Protein AF-A0A377V7K4-F1 (afdb_monomer)

Organism: Klebsiella pneumoniae (NCBI:txid573)

Nearest PDB structures (foldseek):
  6ywy-assembly1_F  TM=2.026E-01  e=5.438E-01  Neurospora crassa
  2xzw-assembly3_G  TM=4.751E-01  e=8.175E+00  Synechococcus elongatus PCC 7942 = FACHB-805
  5iuy-assembly1_A  TM=2.712E-01  e=7.247E+00  Pseudomonas aeruginosa PAO1

Secondary structure (DSSP, 8-state):
----HHHHHHHHHHHHTTSPPS--EEEEEEEEEEESSGGG-EEEEEEEEEE-TTS-EEEE-TT-TT--EEEEEETTEEEEEEHHHHHHHHHHHHT-HHHHHHHHHHHHHHHHHHHHHHHHHHHHHT--S-S-EEE-TTS-EEETTT--B-

Solvent-accessible surface area (backbone atoms only — not comparable to full-atom values): 8634 Å² total; per-residue (Å²): 133,86,74,57,65,68,62,49,43,53,53,49,41,60,49,30,76,70,43,77,74,53,58,38,44,55,48,81,38,88,30,80,52,74,46,79,64,79,93,68,53,44,70,51,33,39,30,26,28,33,26,38,66,85,68,48,77,74,48,69,43,83,84,48,92,73,63,39,78,45,76,49,76,54,103,87,47,80,48,42,30,25,56,46,35,47,56,51,29,53,50,50,26,63,62,19,34,54,50,46,43,53,52,42,53,53,49,54,54,52,49,53,54,48,54,51,51,51,50,56,48,47,61,51,71,68,56,80,74,80,68,62,67,45,69,48,100,87,69,49,56,23,26,65,85,69,64,45,81,114

Radius of gyration: 29.14 Å; Cα contacts (8 Å, |Δi|>4): 209; chains: 1; bounding box: 65×32×87 Å

InterPro domains:
  IPR025153 Ead/Ea22-like protein [PF13935] (5-130)

Foldseek 3Di:
DPPPVVVVLVVLLVVLVPDQDDAKAKDWDKAQDWDDDDPPIDGIAIWMFIAHPVRDTPDTCNPPPQFDWDWDQDPVGIHIYRPVRVVVRVVDSCSHSVNSNVVSVVVVVVVVVVVVVVVVVCCLVVPPLPDDWDADPVRFIARPRNRDGD

Sequence (150 aa):
MTTDITELAQRMKAAAEKATPGEWWADDVKNEGCYGSGDDCVEGFTSYAIYGSDGQTLFDSLNSDSACISEEYDGEGHVAWDETAQRNAEFIALANPANVLALVEALEKTRQRIEELESDLSEWTDCKHDGATYYDMSGQERCGRCGADI

pLDDT: mean 91.15, std 7.13, range [43.06, 97.44]

Mean predicted aligned error: 7.83 Å

Structure (mmCIF, N/CA/C/O backbone):
data_AF-A0A377V7K4-F1
#
_entry.id   AF-A0A377V7K4-F1
#
loop_
_atom_site.group_PDB
_atom_site.id
_atom_site.type_symbol
_atom_site.label_atom_id
_atom_site.label_alt_id
_atom_site.label_comp_id
_atom_site.label_asym_id
_atom_site.label_entity_id
_atom_site.label_seq_id
_atom_site.pdbx_PDB_ins_code
_atom_site.Cartn_x
_atom_site.Cartn_y
_atom_site.Cartn_z
_atom_site.occupancy
_atom_site.B_iso_or_equiv
_atom_site.auth_seq_id
_atom_site.auth_comp_id
_atom_site.auth_asym_id
_atom_site.auth_atom_id
_atom_site.pdbx_PDB_model_num
ATOM 1 N N . MET A 1 1 ? -12.759 17.034 -0.685 1.00 43.06 1 MET A N 1
ATOM 2 C CA . MET A 1 1 ? -13.459 15.747 -0.506 1.00 43.06 1 MET A CA 1
ATOM 3 C C . MET A 1 1 ? -12.820 15.074 0.688 1.00 43.06 1 MET A C 1
ATOM 5 O O . MET A 1 1 ? -11.637 14.781 0.624 1.00 43.06 1 MET A O 1
ATOM 9 N N . THR A 1 2 ? -13.531 14.936 1.800 1.00 52.94 2 THR A N 1
ATOM 10 C CA . THR A 1 2 ? -13.064 14.118 2.924 1.00 52.94 2 THR A CA 1
ATOM 11 C C . THR A 1 2 ? -13.482 12.688 2.624 1.00 52.94 2 THR A C 1
ATOM 13 O O . THR A 1 2 ? -14.670 12.381 2.673 1.00 52.94 2 THR A O 1
ATOM 16 N N . THR A 1 3 ? -12.537 11.849 2.213 1.00 73.19 3 THR A N 1
ATOM 17 C CA . THR A 1 3 ? -12.795 10.420 2.028 1.00 73.19 3 THR A CA 1
ATOM 18 C C . THR A 1 3 ? -13.142 9.820 3.388 1.00 73.19 3 THR A C 1
ATOM 20 O O . THR A 1 3 ? -12.377 9.997 4.337 1.00 73.19 3 THR A O 1
ATOM 23 N N . ASP A 1 4 ? -14.282 9.135 3.500 1.00 89.00 4 ASP A N 1
ATOM 24 C CA . ASP A 1 4 ? -14.581 8.345 4.693 1.00 89.00 4 ASP A CA 1
ATOM 25 C C . ASP A 1 4 ? -13.512 7.254 4.823 1.00 89.00 4 ASP A C 1
ATOM 27 O O . ASP A 1 4 ? -13.364 6.394 3.951 1.00 89.00 4 ASP A O 1
ATOM 31 N N . ILE A 1 5 ? -12.728 7.314 5.900 1.00 88.56 5 ILE A N 1
ATOM 32 C CA . ILE A 1 5 ? -11.597 6.408 6.114 1.00 88.56 5 ILE A CA 1
ATOM 33 C C . ILE A 1 5 ? -12.047 4.944 6.260 1.00 88.56 5 ILE A C 1
ATOM 35 O O . ILE A 1 5 ? -11.288 4.039 5.929 1.00 88.56 5 ILE A O 1
ATOM 39 N N . THR A 1 6 ? -13.296 4.700 6.673 1.00 88.56 6 THR A N 1
ATOM 40 C CA . THR A 1 6 ? -13.910 3.362 6.721 1.00 88.56 6 THR A CA 1
ATOM 41 C C . THR A 1 6 ? -14.098 2.801 5.325 1.00 88.56 6 THR A C 1
ATOM 43 O O . THR A 1 6 ? -13.697 1.673 5.042 1.00 88.56 6 THR A O 1
ATOM 46 N N . GLU A 1 7 ? -14.707 3.599 4.448 1.00 91.94 7 GLU A N 1
ATOM 47 C CA . GLU A 1 7 ? -14.972 3.206 3.069 1.00 91.94 7 GLU A CA 1
ATOM 48 C C . GLU A 1 7 ? -13.652 2.997 2.322 1.00 91.94 7 GLU A C 1
ATOM 50 O O . GLU A 1 7 ? -13.490 2.011 1.601 1.00 91.94 7 GLU A O 1
ATOM 55 N N . LEU A 1 8 ? -12.679 3.887 2.547 1.00 93.81 8 LEU A N 1
ATOM 56 C CA . LEU A 1 8 ? -11.346 3.762 1.973 1.00 93.81 8 LEU A CA 1
ATOM 57 C C . LEU A 1 8 ? -10.655 2.474 2.425 1.00 93.81 8 LEU A C 1
ATOM 59 O O . LEU A 1 8 ? -10.160 1.741 1.574 1.00 93.81 8 LEU A O 1
ATOM 63 N N . ALA A 1 9 ? -10.659 2.167 3.725 1.00 94.25 9 ALA A N 1
ATOM 64 C CA . ALA A 1 9 ? -10.035 0.958 4.255 1.00 94.25 9 ALA A CA 1
ATOM 65 C C . ALA A 1 9 ? -10.635 -0.314 3.636 1.00 94.25 9 ALA A C 1
ATOM 67 O O . ALA A 1 9 ? -9.893 -1.187 3.190 1.00 94.25 9 ALA A O 1
ATOM 68 N N . GLN A 1 10 ? -11.966 -0.391 3.514 1.00 94.88 10 GLN A N 1
ATOM 69 C CA . GLN A 1 10 ? -12.629 -1.538 2.881 1.00 94.88 10 GLN A CA 1
ATOM 70 C C . GLN A 1 10 ? -12.293 -1.654 1.390 1.00 94.88 10 GLN A C 1
ATOM 72 O O . GLN A 1 10 ? -12.021 -2.746 0.890 1.00 94.88 10 GLN A O 1
ATOM 77 N N . ARG A 1 11 ? -12.253 -0.529 0.668 1.00 95.88 11 ARG A N 1
ATOM 78 C CA . ARG A 1 11 ? -11.864 -0.513 -0.748 1.00 95.88 11 ARG A CA 1
ATOM 79 C C . ARG A 1 11 ? -10.405 -0.921 -0.944 1.00 95.88 11 ARG A C 1
ATOM 81 O O . ARG A 1 11 ? -10.120 -1.677 -1.869 1.00 95.88 11 ARG A O 1
ATOM 88 N N . MET A 1 12 ? -9.502 -0.451 -0.084 1.00 95.88 12 MET A N 1
ATOM 89 C CA . MET A 1 12 ? -8.084 -0.814 -0.119 1.00 95.88 12 MET A CA 1
ATOM 90 C C . MET A 1 12 ? -7.876 -2.294 0.205 1.00 95.88 12 MET A C 1
ATOM 92 O O . MET A 1 12 ? -7.152 -2.965 -0.522 1.00 95.88 12 MET A O 1
ATOM 96 N N . LYS A 1 13 ? -8.576 -2.829 1.212 1.00 96.19 13 LYS A N 1
ATOM 97 C C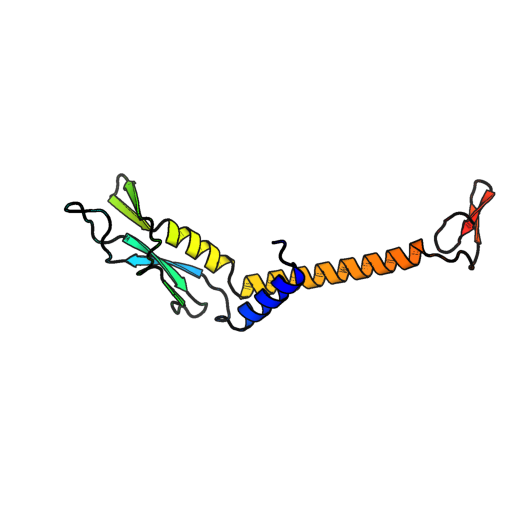A . LYS A 1 13 ? -8.573 -4.260 1.550 1.00 96.19 13 LYS A CA 1
ATOM 98 C C . LYS A 1 13 ? -9.017 -5.121 0.370 1.00 96.19 13 LYS A C 1
ATOM 100 O O . LYS A 1 13 ? -8.279 -5.997 -0.064 1.00 96.19 13 LYS A O 1
ATOM 105 N N . ALA A 1 14 ? -10.167 -4.801 -0.224 1.00 96.94 14 ALA A N 1
ATOM 106 C CA . ALA A 1 14 ? -10.693 -5.535 -1.374 1.00 96.94 14 ALA A CA 1
ATOM 107 C C . ALA A 1 14 ? -9.795 -5.437 -2.622 1.00 96.94 14 ALA A C 1
ATOM 109 O O . ALA A 1 14 ? -9.780 -6.353 -3.444 1.00 96.94 14 ALA A O 1
ATOM 110 N N . ALA A 1 15 ? -9.080 -4.322 -2.802 1.00 96.81 15 ALA A N 1
ATOM 111 C CA . ALA A 1 15 ? -8.096 -4.178 -3.871 1.00 96.81 15 ALA A CA 1
ATOM 112 C C . ALA A 1 15 ? -6.843 -5.025 -3.596 1.00 96.81 15 ALA A C 1
ATOM 114 O O . ALA A 1 15 ? -6.388 -5.732 -4.492 1.00 96.81 15 ALA A O 1
ATOM 115 N N . ALA A 1 16 ? -6.334 -5.006 -2.362 1.00 96.25 16 ALA A N 1
ATOM 116 C CA . ALA A 1 16 ? -5.168 -5.780 -1.952 1.00 96.25 16 ALA A CA 1
ATOM 117 C C . ALA A 1 16 ? -5.412 -7.297 -2.045 1.00 96.25 16 ALA A C 1
ATOM 119 O O . ALA A 1 16 ? -4.566 -8.015 -2.561 1.00 96.25 16 ALA A O 1
ATOM 120 N N . GLU A 1 17 ? -6.594 -7.787 -1.658 1.00 96.19 17 GLU A N 1
ATOM 121 C CA . GLU A 1 17 ? -6.966 -9.209 -1.785 1.00 96.19 17 GLU A CA 1
ATOM 122 C C . GLU A 1 17 ? -7.011 -9.709 -3.242 1.00 96.19 17 GLU A C 1
ATOM 124 O O . GLU A 1 17 ? -6.880 -10.907 -3.490 1.00 96.19 17 GLU A O 1
ATOM 129 N N . LYS A 1 18 ? -7.216 -8.809 -4.212 1.00 96.50 18 LYS A N 1
ATOM 130 C CA . LYS A 1 18 ? -7.255 -9.133 -5.651 1.00 96.50 18 LYS A CA 1
ATOM 131 C C . LYS A 1 18 ? -5.913 -8.953 -6.352 1.00 96.50 18 LYS A C 1
ATOM 133 O O . LYS A 1 18 ? -5.753 -9.437 -7.471 1.00 96.50 18 LYS A O 1
ATOM 138 N N . ALA A 1 19 ? -5.007 -8.193 -5.751 1.00 95.69 19 ALA A N 1
ATOM 139 C CA . ALA A 1 19 ? -3.691 -7.932 -6.301 1.00 95.69 19 ALA A CA 1
ATOM 140 C C . ALA A 1 19 ? -2.794 -9.176 -6.195 1.00 95.69 19 ALA A C 1
ATOM 142 O O . ALA A 1 19 ? -3.145 -10.163 -5.545 1.00 95.69 19 ALA A O 1
ATOM 143 N N . THR A 1 20 ? -1.628 -9.136 -6.842 1.00 95.50 20 THR A N 1
ATOM 144 C CA . THR A 1 20 ? -0.644 -10.220 -6.752 1.00 95.50 20 THR A CA 1
ATOM 145 C C . THR A 1 20 ? -0.245 -10.458 -5.291 1.00 95.50 20 THR A C 1
ATOM 147 O O . THR A 1 20 ? 0.246 -9.527 -4.650 1.00 95.50 20 THR A O 1
ATOM 150 N N . PRO A 1 21 ? -0.433 -11.673 -4.745 1.00 92.44 21 PRO A N 1
ATOM 151 C CA . PRO A 1 21 ? -0.116 -11.950 -3.348 1.00 92.44 21 PRO A CA 1
ATOM 152 C C . PRO A 1 21 ? 1.383 -11.873 -3.033 1.00 92.44 21 PRO A C 1
ATOM 154 O O . PRO A 1 21 ? 2.234 -12.087 -3.898 1.00 92.44 21 PRO A O 1
ATOM 157 N N . GLY A 1 22 ? 1.689 -11.674 -1.751 1.00 90.00 22 GLY A N 1
ATOM 158 C CA . GLY A 1 22 ? 3.053 -11.665 -1.224 1.00 90.00 22 GLY A CA 1
ATOM 159 C C . GLY A 1 22 ? 3.704 -10.284 -1.227 1.00 90.00 22 GLY A C 1
ATOM 160 O O . GLY A 1 22 ? 3.103 -9.292 -1.635 1.00 90.00 22 GLY A O 1
ATOM 161 N N . GLU A 1 23 ? 4.940 -10.242 -0.734 1.00 92.69 23 GLU A N 1
ATOM 162 C CA . GLU A 1 23 ? 5.748 -9.023 -0.702 1.00 92.69 23 GLU A CA 1
ATOM 163 C C . GLU A 1 23 ? 6.142 -8.595 -2.110 1.00 92.69 23 GLU A C 1
ATOM 165 O O . GLU A 1 23 ? 6.486 -9.431 -2.953 1.00 92.69 23 GLU A O 1
ATOM 170 N N . TRP A 1 24 ? 6.091 -7.289 -2.349 1.00 96.62 24 TRP A N 1
ATOM 171 C CA . TRP A 1 24 ? 6.591 -6.683 -3.577 1.00 96.62 24 TRP A CA 1
ATOM 172 C C . TRP A 1 24 ? 7.845 -5.879 -3.265 1.00 96.62 24 TRP A C 1
ATOM 174 O O . TRP A 1 24 ? 7.952 -5.274 -2.198 1.00 96.62 24 TRP A O 1
ATOM 184 N N . TRP A 1 25 ? 8.776 -5.848 -4.209 1.00 96.19 25 TRP A N 1
ATOM 185 C CA . TRP A 1 25 ? 10.021 -5.095 -4.095 1.00 96.19 25 TRP A CA 1
ATOM 186 C C . TRP A 1 25 ? 10.313 -4.359 -5.400 1.00 96.19 25 TRP A C 1
ATOM 188 O O . TRP A 1 25 ? 9.816 -4.736 -6.461 1.00 96.19 25 TRP A O 1
ATOM 198 N N . ALA A 1 26 ? 11.069 -3.271 -5.301 1.00 96.94 26 ALA A N 1
ATOM 199 C CA . ALA A 1 26 ? 11.489 -2.467 -6.438 1.00 96.94 26 ALA A CA 1
ATOM 200 C C . ALA A 1 26 ? 12.965 -2.724 -6.737 1.00 96.94 26 ALA A C 1
ATOM 202 O O . ALA A 1 26 ? 13.744 -2.937 -5.808 1.00 96.94 26 ALA A O 1
ATOM 203 N N . ASP A 1 27 ? 13.335 -2.663 -8.012 1.00 96.75 27 ASP A N 1
ATOM 204 C CA . ASP A 1 27 ? 14.734 -2.698 -8.438 1.00 96.75 27 ASP A CA 1
ATOM 205 C C . ASP A 1 27 ? 14.948 -1.872 -9.697 1.00 96.75 27 ASP A C 1
ATOM 207 O O . ASP A 1 27 ? 13.995 -1.532 -10.413 1.00 96.75 27 ASP A O 1
ATOM 211 N N . ASP A 1 28 ? 16.212 -1.570 -9.960 1.00 95.38 28 ASP A N 1
ATOM 212 C CA . ASP A 1 28 ? 16.614 -0.876 -11.162 1.00 95.38 28 ASP A CA 1
ATOM 213 C C . ASP A 1 28 ? 16.641 -1.804 -12.384 1.00 95.38 28 ASP A C 1
ATOM 215 O O . ASP A 1 28 ? 16.936 -2.998 -12.314 1.00 95.38 28 ASP A O 1
ATOM 219 N N . VAL A 1 29 ? 16.268 -1.250 -13.534 1.00 94.25 29 VAL A N 1
ATOM 220 C CA . VAL A 1 29 ? 16.291 -1.937 -14.825 1.00 94.25 29 VAL A CA 1
ATOM 221 C C . VAL A 1 29 ? 16.915 -1.032 -15.873 1.00 94.25 29 VAL A C 1
ATOM 223 O O . VAL A 1 29 ? 16.682 0.178 -15.910 1.00 94.25 29 VAL A O 1
ATOM 226 N N . LYS A 1 30 ? 17.718 -1.618 -16.762 1.00 91.94 30 LYS A N 1
ATOM 227 C CA . LYS A 1 30 ? 18.294 -0.876 -17.884 1.00 91.94 30 LYS A CA 1
ATOM 228 C C . LYS A 1 30 ? 17.221 -0.590 -18.925 1.00 91.94 30 LYS A C 1
ATOM 230 O O . LYS A 1 30 ? 16.596 -1.513 -19.441 1.00 91.94 30 LYS A O 1
ATOM 235 N N . ASN A 1 31 ? 17.038 0.689 -19.231 1.00 90.25 31 ASN A N 1
ATOM 236 C CA . ASN A 1 31 ? 16.186 1.153 -20.310 1.00 90.25 31 ASN A CA 1
ATOM 237 C C . ASN A 1 31 ? 17.063 1.606 -21.475 1.00 90.25 31 ASN A C 1
ATOM 239 O O . ASN A 1 31 ? 17.942 2.434 -21.273 1.00 90.25 31 ASN A O 1
ATOM 243 N N . GLU A 1 32 ? 16.817 1.085 -22.677 1.00 89.62 32 GLU A N 1
ATOM 244 C CA . GLU A 1 32 ? 17.501 1.495 -23.916 1.00 89.62 32 GLU A CA 1
ATOM 245 C C . GLU A 1 32 ? 16.864 2.740 -24.561 1.00 89.62 32 GLU A C 1
ATOM 247 O O . GLU A 1 32 ? 17.219 3.136 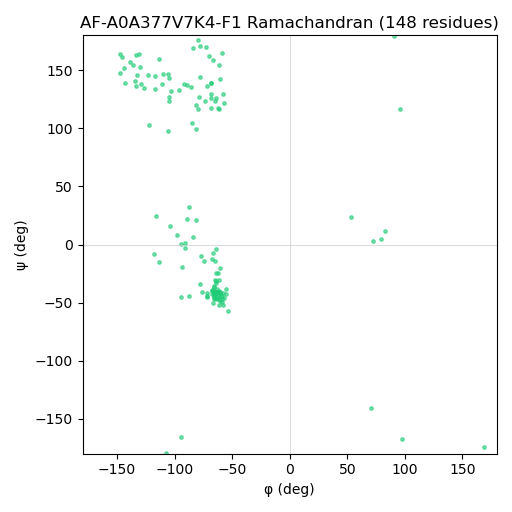-25.667 1.00 89.62 32 GLU A O 1
ATOM 252 N N . GLY A 1 33 ? 15.898 3.357 -23.881 1.00 87.00 33 GLY A N 1
ATOM 253 C CA . GLY A 1 33 ? 15.229 4.564 -24.330 1.00 87.00 33 GLY A CA 1
ATOM 254 C C . GLY A 1 33 ? 16.173 5.756 -24.489 1.00 87.00 33 GLY A C 1
ATOM 255 O O . GLY A 1 33 ? 17.207 5.879 -23.830 1.00 87.00 33 GLY A O 1
ATOM 256 N N . CYS A 1 34 ? 15.753 6.656 -25.368 1.00 87.00 34 CYS A N 1
ATOM 257 C CA . CYS A 1 34 ? 16.411 7.918 -25.655 1.00 87.00 34 CYS A CA 1
ATOM 258 C C . CYS A 1 34 ? 15.898 9.030 -24.735 1.00 87.00 34 CYS A C 1
ATOM 260 O O . CYS A 1 34 ? 14.685 9.176 -24.569 1.00 87.00 34 CYS A O 1
ATOM 262 N N . TYR A 1 35 ? 16.795 9.860 -24.211 1.00 87.00 35 TYR A N 1
ATOM 263 C CA . TYR A 1 35 ? 16.440 11.056 -23.451 1.00 87.00 35 TYR A CA 1
ATOM 264 C C . TYR A 1 35 ? 17.257 12.276 -23.903 1.00 87.00 35 TYR A C 1
ATOM 266 O O . TYR A 1 35 ? 18.263 12.154 -24.602 1.00 87.00 35 TYR A O 1
ATOM 274 N N . GLY A 1 36 ? 16.788 13.474 -23.548 1.00 83.81 36 GLY A N 1
ATOM 275 C CA . GLY A 1 36 ? 17.309 14.736 -24.079 1.00 83.81 36 GLY A CA 1
ATOM 276 C C . GLY A 1 36 ? 16.466 15.269 -25.240 1.00 83.81 36 GLY A C 1
ATOM 277 O O . GLY A 1 36 ? 15.321 14.865 -25.447 1.00 83.81 36 GLY A O 1
ATOM 278 N N . SER A 1 37 ? 16.973 16.257 -25.974 1.00 82.25 37 SER A N 1
ATOM 279 C CA . SER A 1 37 ? 16.237 16.889 -27.075 1.00 82.25 37 SER A CA 1
ATOM 280 C C . SER A 1 37 ? 17.161 17.236 -28.233 1.00 82.25 37 SER A C 1
ATOM 282 O O . SER A 1 37 ? 18.244 17.772 -28.028 1.00 82.25 37 SER A O 1
ATOM 284 N N . GLY A 1 38 ? 16.692 17.002 -29.461 1.00 82.75 38 GLY A N 1
ATOM 285 C CA . GLY A 1 38 ? 17.441 17.331 -30.674 1.00 82.75 38 GLY A CA 1
ATOM 286 C C . GLY A 1 38 ? 18.647 16.417 -30.890 1.00 82.75 38 GLY A C 1
ATOM 287 O O . GLY A 1 38 ? 18.562 15.214 -30.657 1.00 82.75 38 GLY A O 1
ATOM 288 N N . ASP A 1 39 ? 19.749 16.999 -31.358 1.00 83.75 39 ASP A N 1
ATOM 289 C CA . ASP A 1 39 ? 20.971 16.268 -31.719 1.00 83.75 39 ASP A CA 1
ATOM 290 C C . ASP A 1 39 ? 21.772 15.782 -30.491 1.00 83.75 39 ASP A C 1
ATOM 292 O O . ASP A 1 39 ? 22.618 14.903 -30.631 1.00 83.75 39 ASP A O 1
ATOM 296 N N . ASP A 1 40 ? 21.468 16.296 -29.291 1.00 83.31 40 ASP A N 1
ATOM 297 C CA . ASP A 1 40 ? 22.102 15.925 -28.012 1.00 83.31 40 ASP A CA 1
ATOM 298 C C . ASP A 1 40 ? 21.389 14.747 -27.317 1.00 83.31 40 ASP A C 1
ATOM 300 O O . ASP A 1 40 ? 21.445 14.584 -26.099 1.00 83.31 40 ASP A O 1
ATOM 304 N N . CYS A 1 41 ? 20.650 13.946 -28.081 1.00 86.12 41 CYS A N 1
ATOM 305 C CA . CYS A 1 41 ? 19.931 12.796 -27.560 1.00 86.12 41 CYS A CA 1
ATOM 306 C C . CYS A 1 41 ? 20.906 11.701 -27.100 1.00 86.12 41 CYS A C 1
ATOM 308 O O . CYS A 1 41 ? 21.772 11.277 -27.869 1.00 86.12 41 CYS A O 1
ATOM 310 N N . VAL A 1 42 ? 20.730 11.207 -25.874 1.00 85.62 42 VAL A N 1
ATOM 311 C CA . VAL A 1 42 ? 21.530 10.117 -25.299 1.00 85.62 42 VAL A CA 1
ATOM 312 C C . VAL A 1 42 ? 20.659 8.872 -25.158 1.00 85.62 42 VAL A C 1
ATOM 314 O O . VAL A 1 42 ? 19.488 8.956 -24.784 1.00 85.62 42 VAL A O 1
ATOM 317 N N . GLU A 1 43 ? 21.223 7.7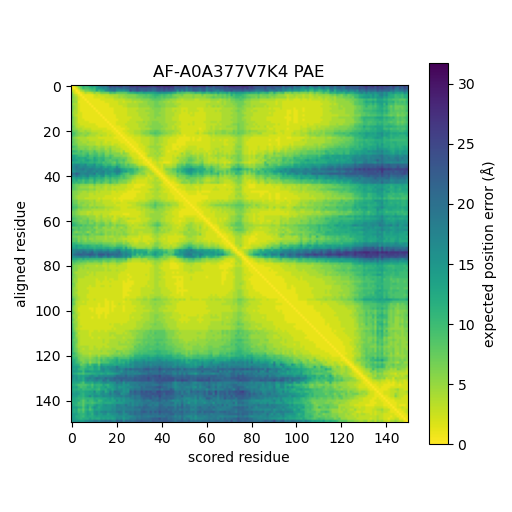17 -25.499 1.00 89.69 43 GLU A N 1
ATOM 318 C CA . GLU A 1 43 ? 20.595 6.408 -25.319 1.00 89.69 43 GLU A CA 1
ATOM 319 C C . GLU A 1 43 ? 20.988 5.823 -23.966 1.00 89.69 43 GLU A C 1
ATOM 321 O O . GLU A 1 43 ? 22.160 5.849 -23.584 1.00 89.69 43 GLU A O 1
ATOM 326 N N . GLY A 1 44 ? 20.023 5.219 -23.281 1.00 90.31 44 GLY A N 1
ATOM 327 C CA . GLY A 1 44 ? 20.297 4.444 -22.084 1.00 90.31 44 GLY A CA 1
ATOM 328 C C . GLY A 1 44 ? 20.105 5.233 -20.796 1.00 90.31 44 GLY A C 1
ATOM 329 O O . GLY A 1 44 ? 20.857 6.155 -20.503 1.00 90.31 44 GLY A O 1
ATOM 330 N N . PHE A 1 45 ? 19.156 4.816 -19.964 1.00 92.56 45 PHE A N 1
ATOM 331 C CA . PHE A 1 45 ? 19.017 5.321 -18.598 1.00 92.56 45 PHE A CA 1
ATOM 332 C C . PHE A 1 45 ? 18.524 4.226 -17.653 1.00 92.56 45 PHE A C 1
ATOM 334 O O . PHE A 1 45 ? 18.009 3.182 -18.064 1.00 92.56 45 PHE A O 1
ATOM 341 N N . THR A 1 46 ? 18.715 4.445 -16.359 1.00 94.38 46 THR A N 1
ATOM 342 C CA . THR A 1 46 ? 18.211 3.561 -15.313 1.00 94.38 46 THR A CA 1
ATOM 343 C C . THR A 1 46 ? 16.728 3.845 -15.077 1.00 94.38 46 THR A C 1
ATOM 345 O O . THR A 1 46 ? 16.343 4.940 -14.676 1.00 94.38 46 THR A O 1
ATOM 348 N N . SER A 1 47 ? 15.890 2.853 -15.345 1.00 94.88 47 SER A N 1
ATOM 349 C CA . SER A 1 47 ? 14.456 2.843 -15.056 1.00 94.88 47 SER A CA 1
ATOM 350 C C . SER A 1 47 ? 14.196 1.892 -13.880 1.00 94.88 47 SER A C 1
ATOM 352 O O . SER A 1 47 ? 15.136 1.332 -13.320 1.00 94.88 47 SER A O 1
ATOM 354 N N . TYR A 1 48 ? 12.941 1.724 -13.466 1.00 96.62 48 TYR A N 1
ATOM 355 C CA . TYR A 1 48 ? 12.589 0.922 -12.290 1.00 96.62 48 TYR A CA 1
ATOM 356 C C . TYR A 1 48 ? 11.443 -0.040 -12.580 1.00 96.62 48 TYR A C 1
ATOM 358 O O . TYR A 1 48 ? 10.518 0.277 -13.340 1.00 96.62 48 TYR A O 1
ATOM 366 N N . ALA A 1 49 ? 11.492 -1.203 -11.940 1.00 96.75 49 ALA A N 1
ATOM 367 C CA . ALA A 1 49 ? 10.458 -2.222 -12.015 1.00 96.75 49 ALA A CA 1
ATOM 368 C C . ALA A 1 49 ? 10.043 -2.704 -10.623 1.00 96.75 49 ALA A C 1
ATOM 370 O O . ALA A 1 49 ? 10.818 -2.667 -9.670 1.00 96.75 49 ALA A O 1
ATOM 371 N N . ILE A 1 50 ? 8.796 -3.156 -10.530 1.00 97.44 50 ILE A N 1
ATOM 372 C CA . ILE A 1 50 ? 8.217 -3.810 -9.363 1.00 97.44 50 ILE A CA 1
ATOM 373 C C . ILE A 1 50 ? 8.164 -5.303 -9.622 1.00 97.44 50 ILE A C 1
ATOM 375 O O . ILE A 1 50 ? 7.637 -5.749 -10.643 1.00 97.44 50 ILE A O 1
ATOM 379 N N . TYR A 1 51 ? 8.633 -6.068 -8.651 1.00 97.00 51 TYR A N 1
ATOM 380 C CA . TYR A 1 51 ? 8.685 -7.515 -8.694 1.00 97.00 51 TYR A CA 1
ATOM 381 C C . TYR A 1 51 ? 7.815 -8.121 -7.601 1.00 97.00 51 TYR A C 1
ATOM 383 O O . TYR A 1 51 ? 7.704 -7.590 -6.494 1.00 97.00 51 TYR A O 1
ATOM 391 N N . GLY A 1 52 ? 7.205 -9.259 -7.920 1.00 96.38 52 GLY A N 1
ATOM 392 C CA . GLY A 1 52 ? 6.502 -10.090 -6.958 1.00 96.38 52 GLY A CA 1
ATOM 393 C C . GLY A 1 52 ? 7.458 -10.928 -6.112 1.00 96.38 52 GLY A C 1
ATOM 394 O O . GLY A 1 52 ? 8.656 -11.047 -6.385 1.00 96.38 52 GLY A O 1
ATOM 395 N N . SER A 1 53 ? 6.900 -11.574 -5.091 1.00 93.69 53 SER A N 1
ATOM 396 C CA . SER A 1 53 ? 7.639 -12.489 -4.207 1.00 93.69 53 SER A CA 1
ATOM 397 C C . SER A 1 53 ? 8.252 -13.700 -4.926 1.00 93.69 53 SER A C 1
ATOM 399 O O . SER A 1 53 ? 9.194 -14.309 -4.425 1.00 93.69 53 SER A O 1
ATOM 401 N N . ASP A 1 54 ? 7.745 -14.036 -6.110 1.00 93.44 54 ASP A N 1
ATOM 402 C CA . ASP A 1 54 ? 8.245 -15.094 -6.987 1.00 93.44 54 ASP A CA 1
ATOM 403 C C . ASP A 1 54 ? 9.296 -14.605 -8.002 1.00 93.44 54 ASP A C 1
ATOM 405 O O . ASP A 1 54 ? 9.782 -15.393 -8.814 1.00 93.44 54 ASP A O 1
ATOM 409 N N . GLY A 1 55 ? 9.654 -13.318 -7.957 1.00 93.00 55 GLY A N 1
ATOM 410 C CA . GLY A 1 55 ? 10.597 -12.684 -8.874 1.00 93.00 55 GLY A CA 1
ATOM 411 C C . GLY A 1 55 ? 10.005 -12.312 -10.236 1.00 93.00 55 GLY A C 1
ATOM 412 O O . GLY A 1 55 ? 10.749 -11.852 -11.099 1.00 93.00 55 GLY A O 1
ATOM 413 N N . GLN A 1 56 ? 8.697 -12.485 -10.462 1.00 94.81 56 GLN A N 1
ATOM 414 C CA . GLN A 1 56 ? 8.062 -12.008 -11.693 1.00 94.81 56 GLN A CA 1
ATOM 415 C C . GLN A 1 56 ? 7.960 -10.482 -11.692 1.00 94.81 56 GLN A C 1
ATOM 417 O O . GLN A 1 56 ? 7.546 -9.883 -10.699 1.00 94.81 56 GLN A O 1
ATOM 422 N N . THR A 1 57 ? 8.281 -9.850 -12.822 1.00 95.38 57 THR A N 1
ATOM 423 C CA . THR A 1 57 ? 8.039 -8.418 -13.033 1.00 95.38 57 THR A CA 1
ATOM 424 C C . THR A 1 57 ? 6.536 -8.166 -13.128 1.00 95.38 57 THR A C 1
ATOM 426 O O . THR A 1 57 ? 5.865 -8.684 -14.020 1.00 95.38 57 THR A O 1
ATOM 429 N N . LEU A 1 58 ? 6.000 -7.385 -12.192 1.00 95.12 58 LEU A N 1
ATOM 430 C CA . LEU A 1 58 ? 4.586 -7.013 -12.139 1.00 95.12 58 LEU A CA 1
ATOM 431 C C . LEU A 1 58 ? 4.314 -5.760 -12.970 1.00 95.12 58 LEU A C 1
ATOM 433 O O . LEU A 1 58 ? 3.340 -5.710 -13.717 1.00 95.12 58 LEU A O 1
ATOM 437 N N . PHE A 1 59 ? 5.185 -4.761 -12.831 1.00 93.12 59 PHE A N 1
ATOM 438 C CA . PHE A 1 59 ? 5.125 -3.489 -13.541 1.00 93.12 59 PHE A CA 1
ATOM 439 C C . PHE A 1 59 ? 6.543 -2.988 -13.792 1.00 93.12 59 PHE A C 1
ATOM 441 O O . PHE A 1 59 ? 7.418 -3.178 -12.951 1.00 93.12 59 PHE A O 1
ATOM 448 N N . ASP A 1 60 ? 6.755 -2.298 -14.902 1.00 93.94 60 ASP A N 1
ATOM 449 C CA . ASP A 1 60 ? 7.980 -1.553 -15.174 1.00 93.94 60 ASP A CA 1
ATOM 450 C C . ASP A 1 60 ? 7.639 -0.134 -15.638 1.00 93.94 60 ASP A C 1
ATOM 452 O O . ASP A 1 60 ? 6.494 0.179 -15.976 1.00 93.94 60 ASP A O 1
ATOM 456 N N . SER A 1 61 ? 8.636 0.744 -15.600 1.00 93.75 61 SER A N 1
ATOM 457 C CA . SER A 1 61 ? 8.515 2.139 -16.029 1.00 93.75 61 SER A CA 1
ATOM 458 C C . SER A 1 61 ? 9.158 2.400 -17.393 1.00 93.75 61 SER A C 1
ATOM 460 O O . SER A 1 61 ? 9.345 3.558 -17.764 1.00 93.75 61 SER A O 1
ATOM 462 N N . LEU A 1 62 ? 9.446 1.352 -18.179 1.00 88.81 62 LEU A N 1
ATOM 463 C CA . LEU A 1 62 ? 10.211 1.477 -19.425 1.00 88.81 62 LEU A CA 1
ATOM 464 C C . LEU A 1 62 ? 9.522 2.378 -20.460 1.00 88.81 62 LEU A C 1
ATOM 466 O O . LEU A 1 62 ? 10.198 3.046 -21.239 1.00 88.81 62 LEU A O 1
ATOM 470 N N . ASN A 1 63 ? 8.186 2.416 -20.440 1.00 86.69 63 ASN A N 1
ATOM 471 C CA . ASN A 1 63 ? 7.348 3.199 -21.355 1.00 86.69 63 ASN A CA 1
ATOM 472 C C . ASN A 1 63 ? 6.538 4.297 -20.641 1.00 86.69 63 ASN A C 1
ATOM 474 O O . ASN A 1 63 ? 5.462 4.675 -21.106 1.00 86.69 63 ASN A O 1
ATOM 478 N N . SER A 1 64 ? 7.005 4.768 -19.483 1.00 88.12 64 SER A N 1
ATOM 479 C CA . SER A 1 64 ? 6.340 5.843 -18.742 1.00 88.12 64 SER A CA 1
ATOM 480 C C . SER A 1 64 ? 6.440 7.173 -19.498 1.00 88.12 64 SER A C 1
ATOM 482 O O . SER A 1 64 ? 7.533 7.633 -19.815 1.00 88.12 64 SER A O 1
ATOM 484 N N . ASP A 1 65 ? 5.306 7.832 -19.741 1.00 89.00 65 ASP A N 1
ATOM 485 C CA . ASP A 1 65 ? 5.253 9.197 -20.294 1.00 89.00 65 ASP A CA 1
ATOM 486 C C . ASP A 1 65 ? 5.577 10.281 -19.252 1.00 89.00 65 ASP A C 1
ATOM 488 O O . ASP A 1 65 ? 5.752 11.452 -19.585 1.00 89.00 65 ASP A O 1
ATOM 492 N N . SER A 1 66 ? 5.662 9.874 -17.986 1.00 91.19 66 SER A N 1
ATOM 493 C CA . SER A 1 66 ? 5.958 10.721 -16.834 1.00 91.19 66 SER A CA 1
ATOM 494 C C . SER A 1 66 ? 7.433 10.649 -16.424 1.00 91.19 66 SER A C 1
ATOM 496 O O . SER A 1 66 ? 7.792 11.148 -15.357 1.00 91.19 66 SER A O 1
ATOM 498 N N . ALA A 1 67 ? 8.276 9.996 -17.233 1.00 88.38 67 ALA A N 1
ATOM 499 C CA . ALA A 1 67 ? 9.699 9.849 -16.965 1.00 88.38 67 ALA A CA 1
ATOM 500 C C . ALA A 1 67 ? 10.375 11.219 -16.817 1.00 88.38 67 ALA A C 1
ATOM 502 O O . ALA A 1 67 ? 10.228 12.099 -17.669 1.00 88.38 67 ALA A O 1
ATOM 503 N N . CYS A 1 68 ? 11.131 11.396 -15.733 1.00 92.56 68 CYS A N 1
ATOM 504 C CA . CYS A 1 68 ? 11.939 12.592 -15.509 1.00 92.56 68 CYS A CA 1
ATOM 505 C C . CYS A 1 68 ? 13.386 12.158 -15.335 1.00 92.56 68 CYS A C 1
ATOM 507 O O . CYS A 1 68 ? 13.749 11.636 -14.281 1.00 92.56 68 CYS A O 1
ATOM 509 N N . ILE A 1 69 ? 14.187 12.345 -16.384 1.00 93.69 69 ILE A N 1
ATOM 510 C CA . ILE A 1 69 ? 15.572 11.889 -16.384 1.00 93.69 69 ILE A CA 1
ATOM 511 C C . ILE A 1 69 ? 16.438 12.900 -15.646 1.00 93.69 69 ILE A C 1
ATOM 513 O O . ILE A 1 69 ? 16.518 14.067 -16.034 1.00 93.69 69 ILE A O 1
ATOM 517 N N . SER A 1 70 ? 17.067 12.420 -14.583 1.00 93.06 70 SER A N 1
ATOM 518 C CA . SER A 1 70 ? 18.083 13.125 -13.818 1.00 93.06 70 SER A CA 1
ATOM 519 C C . SER A 1 70 ? 19.445 12.541 -14.171 1.00 93.06 70 SER A C 1
ATOM 521 O O . SER A 1 70 ? 19.573 11.345 -14.437 1.00 93.06 70 SER A O 1
ATOM 523 N N . GLU A 1 71 ? 20.453 13.406 -14.224 1.00 92.94 71 GLU A N 1
ATOM 524 C CA . GLU A 1 71 ? 21.799 13.057 -14.668 1.00 92.94 71 GLU A CA 1
ATOM 525 C C . GLU A 1 71 ? 22.828 13.518 -13.642 1.00 92.94 71 GLU A C 1
ATOM 527 O O . GLU A 1 71 ? 22.760 14.640 -13.135 1.00 92.94 71 GLU A O 1
ATOM 532 N N . GLU A 1 72 ? 23.817 12.672 -13.380 1.00 92.56 72 GLU A N 1
ATOM 533 C CA . GLU A 1 72 ? 24.969 13.004 -12.555 1.00 92.56 72 GLU A CA 1
ATOM 534 C C . GLU A 1 72 ? 26.252 12.549 -13.253 1.00 92.56 72 GLU A C 1
ATOM 536 O O . GLU A 1 72 ? 26.332 11.465 -13.832 1.00 92.56 72 GLU A O 1
ATOM 541 N N . TYR A 1 73 ? 27.259 13.418 -13.215 1.00 87.06 73 TYR A N 1
ATOM 542 C CA . TYR A 1 73 ? 28.616 13.096 -13.631 1.00 87.06 73 TYR A CA 1
ATOM 543 C C . TYR A 1 73 ? 29.442 12.948 -12.365 1.00 87.06 73 TYR A C 1
ATOM 545 O O . TYR A 1 73 ? 29.878 13.946 -11.782 1.00 87.06 73 TYR A O 1
ATOM 553 N N . ASP A 1 74 ? 29.628 11.712 -11.927 1.00 80.00 74 ASP A N 1
ATOM 554 C CA . ASP A 1 74 ? 30.591 11.430 -10.880 1.00 80.00 74 ASP A CA 1
ATOM 555 C C . ASP A 1 74 ? 31.992 11.269 -11.502 1.00 80.00 74 ASP A C 1
ATOM 557 O O . ASP A 1 74 ? 32.184 11.246 -12.721 1.00 80.00 74 ASP A O 1
ATOM 561 N N . GLY A 1 75 ? 33.029 11.236 -10.665 1.00 77.81 75 GLY A N 1
ATOM 562 C CA . GLY A 1 75 ? 34.407 11.069 -11.140 1.00 77.81 75 GLY A CA 1
ATOM 563 C C . GLY A 1 75 ? 34.683 9.719 -11.824 1.00 77.81 75 GLY A C 1
ATOM 564 O O . GLY A 1 75 ? 35.804 9.521 -12.296 1.00 77.81 75 GLY A O 1
ATOM 565 N N . GLU A 1 76 ? 33.707 8.807 -11.862 1.00 79.38 76 GLU A N 1
ATOM 566 C CA . GLU A 1 76 ? 33.801 7.442 -12.386 1.00 79.38 76 GLU A CA 1
ATOM 567 C C . GLU A 1 76 ? 32.935 7.220 -13.641 1.00 79.38 76 GLU A C 1
ATOM 569 O O . GLU A 1 76 ? 33.176 6.265 -14.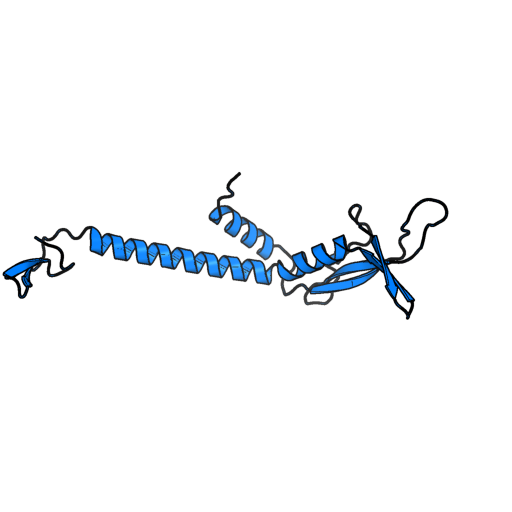384 1.00 79.38 76 GLU A O 1
ATOM 574 N N . GLY A 1 77 ? 31.996 8.120 -13.948 1.00 82.81 77 GLY A N 1
ATOM 575 C CA . GLY A 1 77 ? 31.161 8.038 -15.137 1.00 82.81 77 GLY A CA 1
ATOM 576 C C . GLY A 1 77 ? 29.984 9.014 -15.167 1.00 82.81 77 GLY A C 1
ATOM 577 O O . GLY A 1 77 ? 29.821 9.905 -14.340 1.00 82.81 77 GLY A O 1
ATOM 578 N N . HIS A 1 78 ? 29.163 8.842 -16.198 1.00 85.94 78 HIS A N 1
ATOM 579 C CA . HIS A 1 78 ? 27.889 9.531 -16.367 1.00 85.94 78 HIS A CA 1
ATOM 580 C C . HIS A 1 78 ? 26.774 8.547 -16.046 1.00 85.94 78 HIS A C 1
ATOM 582 O O . HIS A 1 78 ? 26.715 7.462 -16.630 1.00 85.94 78 HIS A O 1
ATOM 588 N N . VAL A 1 79 ? 25.917 8.913 -15.100 1.00 90.50 79 VAL A N 1
ATOM 589 C CA . VAL A 1 79 ? 24.741 8.136 -14.724 1.00 90.50 79 VAL A CA 1
ATOM 590 C C . VAL A 1 79 ? 23.490 8.951 -15.013 1.00 90.50 79 VAL A C 1
ATOM 592 O O . VAL A 1 79 ? 23.408 10.129 -14.677 1.00 90.50 79 VAL A O 1
ATOM 595 N N . ALA A 1 80 ? 22.511 8.305 -15.638 1.00 93.62 80 ALA A N 1
ATOM 596 C CA . ALA A 1 80 ? 21.197 8.866 -15.905 1.00 93.62 80 ALA A CA 1
ATOM 597 C C . ALA A 1 80 ? 20.132 7.919 -15.356 1.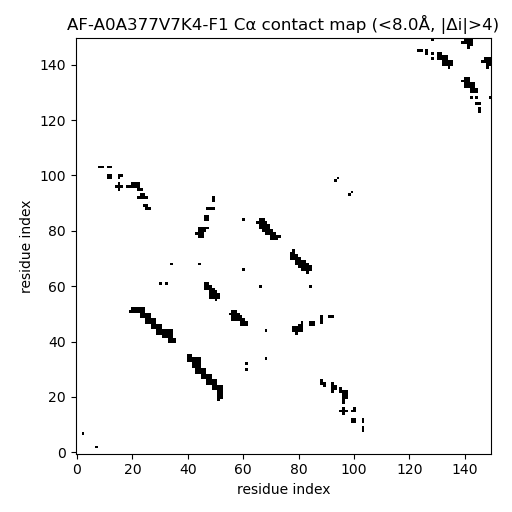00 93.62 80 ALA A C 1
ATOM 599 O O . ALA A 1 80 ? 20.223 6.702 -15.553 1.00 93.62 80 ALA A O 1
ATOM 600 N N . TRP A 1 81 ? 19.134 8.453 -14.659 1.00 94.94 81 TRP A N 1
ATOM 601 C CA . TRP A 1 81 ? 18.052 7.662 -14.079 1.00 94.94 81 TRP A CA 1
ATOM 602 C C . TRP A 1 81 ? 16.717 8.398 -14.139 1.00 94.94 81 TRP A C 1
ATOM 604 O O . TRP A 1 81 ? 16.666 9.625 -14.112 1.00 94.94 81 TRP A O 1
ATOM 614 N N . ASP A 1 82 ? 15.625 7.641 -14.203 1.00 95.25 82 ASP A N 1
ATOM 615 C CA . ASP A 1 82 ? 14.275 8.181 -14.082 1.00 95.25 82 ASP A CA 1
ATOM 616 C C . ASP A 1 82 ? 13.926 8.387 -12.602 1.00 95.25 82 ASP A C 1
ATOM 618 O O . ASP A 1 82 ? 13.545 7.461 -11.880 1.00 95.25 82 ASP A O 1
ATOM 622 N N . GLU A 1 83 ? 14.056 9.630 -12.144 1.00 95.06 83 GLU A N 1
ATOM 623 C CA . GLU A 1 83 ? 13.798 10.019 -10.759 1.00 95.06 83 GLU A CA 1
ATOM 624 C C . GLU A 1 83 ? 12.321 9.840 -10.370 1.00 95.06 83 GLU A C 1
ATOM 626 O O . GLU A 1 83 ? 11.999 9.532 -9.218 1.00 95.06 83 GLU A O 1
ATOM 631 N N . THR A 1 84 ? 11.404 9.992 -11.327 1.00 95.50 84 THR A N 1
ATOM 632 C CA . THR A 1 84 ? 9.972 9.789 -11.076 1.00 95.50 84 THR A CA 1
ATOM 633 C C . THR A 1 84 ? 9.670 8.310 -10.898 1.00 95.50 84 THR A C 1
ATOM 635 O O . THR A 1 84 ? 8.965 7.929 -9.958 1.00 95.50 84 THR A O 1
ATOM 638 N N . ALA A 1 85 ? 10.229 7.465 -11.764 1.00 95.75 85 ALA A N 1
ATOM 639 C CA . ALA A 1 85 ? 10.095 6.022 -11.639 1.00 95.75 85 ALA A CA 1
ATOM 640 C C . ALA A 1 85 ? 10.682 5.497 -10.328 1.00 95.75 85 ALA A C 1
ATOM 642 O O . ALA A 1 85 ? 10.025 4.679 -9.689 1.00 95.75 85 ALA A O 1
ATOM 643 N N . GLN A 1 86 ? 11.839 6.002 -9.888 1.00 96.19 86 GLN A N 1
ATOM 644 C CA . GLN A 1 86 ? 12.444 5.619 -8.609 1.00 96.19 86 GLN A CA 1
ATOM 645 C C . GLN A 1 86 ? 11.458 5.807 -7.451 1.00 96.19 86 GLN A C 1
ATOM 647 O O . GLN A 1 86 ? 11.107 4.860 -6.747 1.00 96.19 86 GLN A O 1
ATOM 652 N N . ARG A 1 87 ? 10.952 7.036 -7.297 1.00 96.44 87 ARG A N 1
ATOM 653 C CA . ARG A 1 87 ? 10.054 7.408 -6.195 1.00 96.44 87 ARG A CA 1
ATOM 654 C C . ARG A 1 87 ? 8.736 6.641 -6.249 1.00 96.44 87 ARG A C 1
ATOM 656 O O . ARG A 1 87 ? 8.223 6.207 -5.218 1.00 96.44 87 ARG A O 1
ATOM 663 N N . ASN A 1 88 ? 8.180 6.469 -7.447 1.00 96.31 88 ASN A N 1
ATOM 664 C CA . ASN A 1 88 ? 6.939 5.722 -7.627 1.00 96.31 88 ASN A CA 1
ATOM 665 C C . ASN A 1 88 ? 7.135 4.234 -7.327 1.00 96.31 88 ASN A C 1
ATOM 667 O O . ASN A 1 88 ? 6.271 3.627 -6.693 1.00 96.31 88 ASN A O 1
ATOM 671 N N . ALA A 1 89 ? 8.261 3.654 -7.744 1.00 96.44 89 ALA A N 1
ATOM 672 C CA . ALA A 1 89 ? 8.560 2.254 -7.502 1.00 96.44 89 ALA A CA 1
ATOM 673 C C . ALA A 1 89 ? 8.745 1.977 -6.001 1.00 96.44 89 ALA A C 1
ATOM 675 O O . ALA A 1 89 ? 8.128 1.059 -5.462 1.00 96.44 89 ALA A O 1
ATOM 676 N N . GLU A 1 90 ? 9.498 2.826 -5.297 1.00 96.12 90 GLU A N 1
ATOM 677 C CA . GLU A 1 90 ? 9.644 2.755 -3.838 1.00 96.12 90 GLU A CA 1
ATOM 678 C C . GLU A 1 90 ? 8.291 2.841 -3.120 1.00 96.12 90 GLU A C 1
ATOM 680 O O . GLU A 1 90 ? 7.993 2.034 -2.235 1.00 96.12 90 GLU A O 1
ATOM 685 N N . PHE A 1 91 ? 7.435 3.783 -3.530 1.00 96.75 91 PHE A N 1
ATOM 686 C CA . PHE A 1 91 ? 6.101 3.933 -2.956 1.00 96.75 91 PHE A CA 1
ATOM 687 C C . PHE A 1 91 ? 5.234 2.688 -3.173 1.00 96.75 91 PHE A C 1
ATOM 689 O O . PHE A 1 91 ? 4.604 2.216 -2.228 1.00 96.75 91 PHE A O 1
ATOM 696 N N . ILE A 1 92 ? 5.196 2.144 -4.393 1.00 96.06 92 ILE A N 1
ATOM 697 C CA . ILE A 1 92 ? 4.371 0.975 -4.732 1.00 96.06 92 ILE A CA 1
ATOM 698 C C . ILE A 1 92 ? 4.873 -0.280 -4.012 1.00 96.06 92 ILE A C 1
ATOM 700 O O . ILE A 1 92 ? 4.059 -1.036 -3.481 1.00 96.06 92 ILE A O 1
ATOM 704 N N . ALA A 1 93 ? 6.191 -0.491 -3.956 1.00 96.00 93 ALA A N 1
ATOM 705 C CA . ALA A 1 93 ? 6.788 -1.611 -3.233 1.00 96.00 93 ALA A CA 1
ATOM 706 C C . ALA A 1 93 ? 6.461 -1.556 -1.733 1.00 96.00 93 ALA A C 1
ATOM 708 O O . ALA A 1 93 ? 6.129 -2.577 -1.132 1.00 96.00 93 ALA A O 1
ATOM 709 N N . LEU A 1 94 ? 6.480 -0.362 -1.130 1.00 96.06 94 LEU A N 1
ATOM 710 C CA . LEU A 1 94 ? 6.096 -0.183 0.269 1.00 96.06 94 LEU A CA 1
ATOM 711 C C . LEU A 1 94 ? 4.581 -0.326 0.483 1.00 96.06 94 LEU A C 1
ATOM 713 O O . LEU A 1 94 ? 4.153 -0.962 1.441 1.00 96.06 94 LEU A O 1
ATOM 717 N N . ALA A 1 95 ? 3.756 0.229 -0.404 1.00 96.25 95 ALA A N 1
ATOM 718 C CA . ALA A 1 95 ? 2.294 0.170 -0.341 1.00 96.25 95 ALA A CA 1
ATOM 719 C C . ALA A 1 95 ? 1.713 -1.145 -0.896 1.00 96.25 95 ALA A C 1
ATOM 721 O O . ALA A 1 95 ? 0.547 -1.191 -1.295 1.00 96.25 95 ALA A O 1
ATOM 722 N N . ASN A 1 96 ? 2.524 -2.203 -0.945 1.00 95.50 96 ASN A N 1
ATOM 723 C CA . ASN A 1 96 ? 2.145 -3.489 -1.505 1.00 95.50 96 ASN A CA 1
ATOM 724 C C . ASN A 1 96 ? 0.915 -4.105 -0.795 1.00 95.50 96 ASN A C 1
ATOM 726 O O . ASN A 1 96 ? 0.537 -3.689 0.310 1.00 95.50 96 ASN A O 1
ATOM 730 N N . PRO A 1 97 ? 0.271 -5.117 -1.404 1.00 96.44 97 PRO A N 1
ATOM 731 C CA . PRO A 1 97 ? -0.934 -5.724 -0.849 1.00 96.44 97 PRO A CA 1
ATOM 732 C C . PRO A 1 97 ? -0.772 -6.252 0.580 1.00 96.44 97 PRO A C 1
ATOM 734 O O . PRO A 1 97 ? -1.685 -6.087 1.388 1.00 96.44 97 PRO A O 1
ATOM 737 N N . ALA A 1 98 ? 0.377 -6.843 0.917 1.00 95.25 98 ALA A N 1
ATOM 738 C CA . ALA A 1 98 ? 0.636 -7.364 2.258 1.00 95.25 98 ALA A CA 1
ATOM 739 C C . ALA A 1 98 ? 0.634 -6.241 3.311 1.00 95.25 98 ALA A C 1
ATOM 741 O O . ALA A 1 98 ? -0.073 -6.334 4.320 1.00 95.25 98 ALA A O 1
ATOM 742 N N . ASN A 1 99 ? 1.331 -5.138 3.034 1.00 95.88 99 ASN A N 1
ATOM 743 C CA . ASN A 1 99 ? 1.398 -3.978 3.921 1.00 95.88 99 ASN A CA 1
ATOM 744 C C . ASN A 1 99 ? 0.048 -3.261 4.042 1.00 95.88 99 ASN A C 1
ATOM 746 O O . ASN A 1 99 ? -0.347 -2.866 5.141 1.00 95.88 99 ASN A O 1
ATOM 750 N N . VAL A 1 100 ? -0.707 -3.135 2.947 1.00 96.19 100 VAL A N 1
ATOM 751 C CA . VAL A 1 100 ? -2.056 -2.547 2.980 1.00 96.19 100 VAL A CA 1
ATOM 752 C C . VAL A 1 100 ? -3.003 -3.377 3.844 1.00 96.19 100 VAL A C 1
ATOM 754 O O . VAL A 1 100 ? -3.724 -2.810 4.667 1.00 96.19 100 VAL A O 1
ATOM 757 N N . LEU A 1 101 ? -2.995 -4.706 3.705 1.00 96.31 101 LEU A N 1
ATOM 758 C CA . LEU A 1 101 ? -3.834 -5.584 4.526 1.00 96.31 101 LEU A CA 1
ATOM 759 C C . LEU A 1 101 ? -3.476 -5.479 6.011 1.00 96.31 101 LEU A C 1
ATOM 761 O O . LEU A 1 101 ? -4.376 -5.339 6.839 1.00 96.31 101 LEU A O 1
ATOM 765 N N . ALA A 1 102 ? -2.182 -5.461 6.340 1.00 96.12 102 ALA A N 1
ATOM 766 C CA . ALA A 1 102 ? -1.715 -5.288 7.713 1.00 96.12 102 ALA A CA 1
ATOM 767 C C . ALA A 1 102 ? -2.162 -3.942 8.318 1.00 96.12 102 ALA A C 1
ATOM 769 O O . ALA A 1 102 ? -2.617 -3.890 9.464 1.00 96.12 102 ALA A O 1
ATOM 770 N N . LEU A 1 103 ? -2.090 -2.853 7.544 1.00 96.12 103 LEU A N 1
ATOM 771 C CA . LEU A 1 103 ? -2.555 -1.532 7.979 1.00 96.12 103 LEU A CA 1
ATOM 772 C C . LEU A 1 103 ? -4.070 -1.497 8.206 1.00 96.12 103 LEU A C 1
ATOM 774 O O . LEU A 1 103 ? -4.524 -0.937 9.207 1.00 96.12 103 LEU A O 1
ATOM 778 N N . VAL A 1 104 ? -4.858 -2.100 7.311 1.00 96.38 104 VAL A N 1
ATOM 779 C CA . VAL A 1 104 ? -6.318 -2.152 7.469 1.00 96.38 104 VAL A CA 1
ATOM 780 C C . VAL A 1 104 ? -6.707 -2.996 8.682 1.00 96.38 104 VAL A C 1
ATOM 782 O O . VAL A 1 104 ? -7.556 -2.566 9.459 1.00 96.38 104 VAL A O 1
ATOM 785 N N . GLU A 1 105 ? -6.061 -4.140 8.906 1.00 96.06 105 GLU A N 1
ATOM 786 C CA . GLU A 1 105 ? -6.311 -4.967 10.092 1.00 96.06 105 GLU A CA 1
ATOM 787 C C . GLU A 1 105 ? -6.013 -4.198 11.392 1.00 96.06 105 GLU A C 1
ATOM 789 O O . GLU A 1 105 ? -6.801 -4.228 12.342 1.00 96.06 105 GLU A O 1
ATOM 794 N N . ALA A 1 106 ? -4.895 -3.467 11.441 1.00 96.81 106 ALA A N 1
ATOM 795 C CA . ALA A 1 106 ? -4.546 -2.636 12.591 1.00 96.81 106 ALA A CA 1
ATOM 796 C C . ALA A 1 106 ? -5.568 -1.506 12.826 1.00 96.81 106 ALA A C 1
ATOM 798 O O . ALA A 1 106 ? -5.924 -1.214 13.975 1.00 96.81 106 ALA A O 1
ATOM 799 N N . LEU A 1 107 ? -6.077 -0.895 11.752 1.00 95.75 107 LEU A N 1
ATOM 800 C CA . LEU A 1 107 ? -7.115 0.132 11.823 1.00 95.75 107 LEU A CA 1
ATOM 801 C C . LEU A 1 107 ? -8.448 -0.433 12.335 1.00 95.75 107 LEU A C 1
ATOM 803 O O . LEU A 1 107 ? -9.069 0.179 13.204 1.00 95.75 107 LEU A O 1
ATOM 807 N N . GLU A 1 108 ? -8.871 -1.596 11.830 1.00 94.31 108 GLU A N 1
ATOM 808 C CA . GLU A 1 108 ? -10.091 -2.292 12.263 1.00 94.31 108 GLU A CA 1
ATOM 809 C C . GLU A 1 108 ? -10.026 -2.612 13.769 1.00 94.31 108 GLU A C 1
ATOM 811 O O . GLU A 1 108 ? -10.944 -2.263 14.512 1.00 94.31 108 GLU A O 1
ATOM 816 N N . LYS A 1 109 ? -8.898 -3.154 14.254 1.00 95.88 109 LYS A N 1
ATOM 817 C CA . LYS A 1 109 ? -8.681 -3.424 15.690 1.00 95.88 109 LYS A CA 1
ATOM 818 C C . LYS A 1 109 ? -8.699 -2.161 16.547 1.00 95.88 109 LYS A C 1
ATOM 820 O O . LYS A 1 109 ? -9.261 -2.160 17.640 1.00 95.88 109 LYS A O 1
ATOM 825 N N . THR A 1 110 ? -8.085 -1.081 16.066 1.00 95.69 110 THR A N 1
ATOM 826 C CA . THR A 1 110 ? -8.042 0.190 16.807 1.00 95.69 110 THR A CA 1
ATOM 827 C C . THR A 1 110 ? -9.440 0.784 16.954 1.00 95.69 110 THR A C 1
ATOM 829 O O . THR A 1 110 ? -9.796 1.256 18.031 1.00 95.69 110 THR A O 1
ATOM 832 N N . ARG A 1 111 ? -10.256 0.719 15.899 1.00 92.25 111 ARG A N 1
ATOM 833 C CA . ARG A 1 111 ? -11.648 1.182 15.934 1.00 92.25 111 ARG A CA 1
ATOM 834 C C . ARG A 1 111 ? -12.515 0.369 16.877 1.00 92.25 111 ARG A C 1
ATOM 836 O O . ARG A 1 111 ? -13.190 0.964 17.706 1.00 92.25 111 ARG A O 1
ATOM 843 N N . GLN A 1 112 ? -12.419 -0.957 16.820 1.00 94.38 112 GLN A N 1
ATOM 844 C CA . GLN A 1 112 ? -13.127 -1.824 17.759 1.00 94.38 112 GLN A CA 1
ATOM 845 C C . GLN A 1 112 ? -12.788 -1.464 19.212 1.00 94.38 112 GLN A C 1
ATOM 847 O O . GLN A 1 112 ? -13.673 -1.367 20.058 1.00 94.38 112 GLN A O 1
ATOM 852 N N . ARG A 1 113 ? -11.509 -1.194 19.505 1.00 96.06 113 ARG A N 1
ATOM 853 C CA . ARG A 1 113 ? -11.092 -0.800 20.853 1.00 96.06 113 ARG A CA 1
ATOM 854 C C . ARG A 1 113 ? -11.667 0.551 21.289 1.00 96.06 113 ARG A C 1
ATOM 856 O O . ARG A 1 113 ? -11.947 0.726 22.471 1.00 96.06 113 ARG A O 1
ATOM 863 N N . ILE A 1 114 ? -11.810 1.501 20.365 1.00 95.56 114 ILE A N 1
ATOM 864 C CA . ILE A 1 114 ? -12.445 2.796 20.644 1.00 95.56 114 ILE A CA 1
ATOM 865 C C . ILE A 1 114 ? -13.926 2.589 20.969 1.00 95.56 114 ILE A C 1
ATOM 867 O O . ILE A 1 114 ? -14.374 3.087 21.994 1.00 95.56 114 ILE A O 1
ATOM 871 N N . GLU A 1 115 ? -14.649 1.803 20.170 1.00 94.44 115 GLU A N 1
ATOM 872 C CA . GLU A 1 115 ? -16.073 1.510 20.394 1.00 94.44 115 GLU A CA 1
ATOM 873 C C . GLU A 1 115 ? -16.319 0.819 21.747 1.00 94.44 115 GLU A C 1
ATOM 875 O O . GLU A 1 115 ? -17.241 1.188 22.474 1.00 94.44 115 GLU A O 1
ATOM 880 N N . GLU A 1 116 ? -15.465 -0.136 22.130 1.00 95.69 116 GLU A N 1
ATOM 881 C CA . GLU A 1 116 ? -15.505 -0.768 23.458 1.00 95.69 116 GLU A CA 1
ATOM 882 C C . GLU A 1 116 ? -15.328 0.261 24.582 1.00 95.69 116 GLU A C 1
ATOM 884 O O . GLU A 1 116 ? -16.117 0.300 25.523 1.00 95.69 116 GLU A O 1
ATOM 889 N N . LEU A 1 117 ? -14.310 1.121 24.475 1.00 95.50 117 LEU A N 1
ATOM 890 C CA . LEU A 1 117 ? -14.031 2.141 25.487 1.00 95.50 117 LEU A CA 1
ATOM 891 C C . LEU A 1 117 ? -15.142 3.194 25.573 1.00 95.50 117 LEU A C 1
ATOM 893 O O . LEU A 1 117 ? -15.453 3.664 26.666 1.00 95.50 117 LEU A O 1
ATOM 897 N N . GLU A 1 118 ? -15.738 3.569 24.443 1.00 94.69 118 GLU A N 1
ATOM 898 C CA . GLU A 1 118 ? -16.884 4.479 24.398 1.00 94.69 118 GLU A CA 1
ATOM 899 C C . GLU A 1 118 ? -18.120 3.850 25.050 1.00 94.69 118 GLU A C 1
ATOM 901 O O . GLU A 1 118 ? -18.804 4.520 25.826 1.00 94.69 118 GLU A O 1
ATOM 906 N N . SER A 1 119 ? -18.370 2.559 24.808 1.00 93.12 119 SER A N 1
ATOM 907 C CA . SER A 1 119 ? -19.439 1.806 25.472 1.00 93.12 119 SER A CA 1
ATOM 908 C C . SER A 1 119 ? -19.225 1.760 26.985 1.00 93.12 119 SER A C 1
ATOM 910 O O . SER A 1 119 ? -20.110 2.177 27.734 1.00 93.12 119 SER A O 1
ATOM 912 N N . ASP A 1 120 ? -18.041 1.348 27.442 1.00 90.06 120 ASP A N 1
ATOM 913 C CA . ASP A 1 120 ? -17.691 1.283 28.867 1.00 90.06 120 ASP A CA 1
ATOM 914 C C . ASP A 1 120 ? -17.839 2.654 29.551 1.00 90.06 120 ASP A C 1
ATOM 916 O O . ASP A 1 120 ? -18.372 2.771 30.660 1.00 90.06 120 ASP A O 1
ATOM 920 N N . LEU A 1 121 ? -17.400 3.722 28.877 1.00 89.56 121 LEU A N 1
ATOM 921 C CA . LEU A 1 121 ? -17.540 5.086 29.377 1.00 89.56 121 LEU A CA 1
ATOM 922 C C . LEU A 1 121 ? -19.009 5.521 29.443 1.00 89.56 121 LEU A C 1
ATOM 924 O O . LEU A 1 121 ? -19.408 6.194 30.397 1.00 89.56 121 LEU A O 1
ATOM 928 N N . SER A 1 122 ? -19.822 5.149 28.454 1.00 87.75 122 SER A N 1
ATOM 929 C CA . SER A 1 122 ? -21.251 5.466 28.449 1.00 87.75 122 SER A CA 1
ATOM 930 C C . SER A 1 122 ? -21.984 4.782 29.605 1.00 87.75 122 SER A C 1
ATOM 932 O O . SER A 1 122 ? -22.759 5.431 30.302 1.00 87.75 122 SER A O 1
ATOM 934 N N . GLU A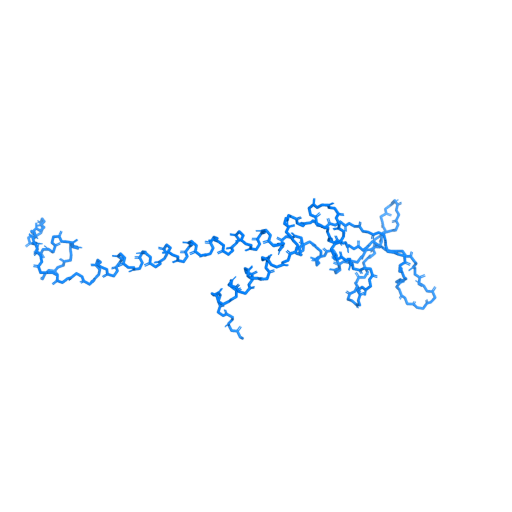 1 123 ? -21.656 3.522 29.907 1.00 82.88 123 GLU A N 1
ATOM 935 C CA . GLU A 1 123 ? -22.226 2.804 31.051 1.00 82.88 123 GLU A CA 1
ATOM 936 C C . GLU A 1 123 ? -21.840 3.435 32.392 1.00 82.88 123 GLU A C 1
ATOM 938 O O . GLU A 1 123 ? -22.614 3.396 33.354 1.00 82.88 123 GLU A O 1
ATOM 943 N N . TRP A 1 124 ? -20.637 4.005 32.472 1.00 82.19 124 TRP A N 1
ATOM 944 C CA . TRP A 1 124 ? -20.170 4.690 33.671 1.00 82.19 124 TRP A CA 1
ATOM 945 C C . TRP A 1 124 ? -20.794 6.082 33.835 1.00 82.19 124 TRP A C 1
ATOM 947 O O . TRP A 1 124 ? -21.170 6.456 34.949 1.00 82.19 124 TRP A O 1
ATOM 957 N N . THR A 1 125 ? -20.923 6.842 32.744 1.00 80.31 125 THR A N 1
ATOM 958 C CA . THR A 1 125 ? -21.454 8.215 32.767 1.00 80.31 125 THR A CA 1
ATOM 959 C C . THR A 1 125 ? -22.979 8.271 32.877 1.00 80.31 125 THR A C 1
ATOM 961 O O . THR A 1 125 ? -23.482 9.152 33.568 1.00 80.31 125 THR A O 1
ATOM 964 N N . ASP A 1 126 ? -23.716 7.320 32.296 1.00 83.25 126 ASP A N 1
ATOM 965 C CA . ASP A 1 126 ? -25.186 7.223 32.399 1.00 83.25 126 ASP A CA 1
ATOM 966 C C . ASP A 1 126 ? -25.640 6.412 33.631 1.00 83.25 126 ASP A C 1
ATOM 968 O O . ASP A 1 126 ? -26.646 5.695 33.633 1.00 83.25 126 ASP A O 1
ATOM 972 N N . CYS A 1 127 ? -24.861 6.474 34.714 1.00 81.19 127 CYS A N 1
ATOM 973 C CA . CYS A 1 127 ? -25.203 5.787 35.949 1.00 81.19 127 CYS A CA 1
ATOM 974 C C . CYS A 1 127 ? -26.519 6.346 36.509 1.00 81.19 127 CYS A C 1
ATOM 976 O O . CYS A 1 127 ? -26.591 7.495 36.926 1.00 81.19 127 CYS A O 1
ATOM 978 N N . LYS A 1 128 ? -27.553 5.504 36.599 1.00 83.81 128 LYS A N 1
ATOM 979 C CA . LYS A 1 128 ? -28.888 5.892 37.091 1.00 83.81 128 LYS A CA 1
ATOM 980 C C . LYS A 1 128 ? -28.945 6.280 38.570 1.00 83.81 128 LYS A C 1
ATOM 982 O O . LYS A 1 128 ? -30.003 6.695 39.033 1.00 83.81 128 LYS A O 1
ATOM 987 N N . HIS A 1 129 ? -27.847 6.103 39.309 1.00 83.00 129 HIS A N 1
ATOM 988 C CA . HIS A 1 129 ? -27.756 6.371 40.746 1.00 83.00 129 HIS A CA 1
ATOM 989 C C . HIS A 1 129 ? -28.843 5.672 41.593 1.00 83.00 129 HIS A C 1
ATOM 991 O O . HIS A 1 129 ? -29.142 6.093 42.703 1.00 83.00 129 HIS A O 1
ATOM 997 N N . ASP A 1 130 ? -29.409 4.572 41.091 1.00 84.19 130 ASP A N 1
ATOM 998 C CA . ASP A 1 130 ? -30.496 3.800 41.711 1.00 84.19 130 ASP A CA 1
ATOM 999 C C . ASP A 1 130 ? -29.999 2.605 42.551 1.00 84.19 130 ASP A C 1
ATOM 1001 O O . ASP A 1 130 ? -30.794 1.851 43.116 1.00 84.19 130 ASP A O 1
ATOM 1005 N N . GLY A 1 131 ? -28.678 2.422 42.622 1.00 82.88 131 GLY A N 1
ATOM 1006 C CA . GLY A 1 131 ? -28.006 1.346 43.349 1.00 82.88 131 GLY A CA 1
ATOM 1007 C C . GLY A 1 131 ? -27.573 1.715 44.772 1.00 82.88 131 GLY A C 1
ATOM 1008 O O . GLY A 1 131 ? -27.992 2.716 45.344 1.00 82.88 131 GLY A O 1
ATOM 1009 N N . ALA A 1 132 ? -26.703 0.887 45.358 1.00 87.00 132 ALA A N 1
ATOM 1010 C CA . ALA A 1 132 ? -26.158 1.131 46.694 1.00 87.00 132 ALA A CA 1
ATOM 1011 C C . ALA A 1 132 ? -25.371 2.453 46.758 1.00 87.00 132 ALA A C 1
ATOM 1013 O O . ALA A 1 132 ? -24.629 2.779 45.829 1.00 87.00 132 ALA A O 1
ATOM 1014 N N . THR A 1 133 ? -25.491 3.172 47.874 1.00 92.94 133 THR A N 1
ATOM 1015 C CA . THR A 1 133 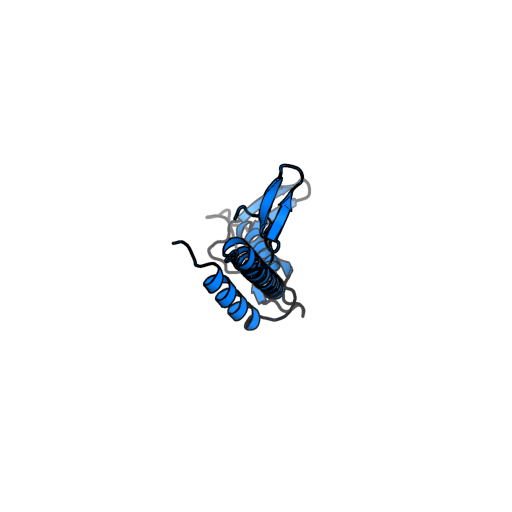? -24.757 4.412 48.163 1.00 92.94 133 THR A CA 1
ATOM 1016 C C . THR A 1 133 ? -23.786 4.211 49.328 1.00 92.94 133 THR A C 1
ATOM 1018 O O . THR A 1 133 ? -23.905 3.260 50.107 1.00 92.94 133 THR A O 1
ATOM 1021 N N . TYR A 1 134 ? -22.778 5.078 49.430 1.00 93.56 134 TYR A N 1
ATOM 1022 C CA . TYR A 1 134 ? -21.867 5.145 50.575 1.00 93.56 134 TYR A CA 1
ATOM 1023 C C . TYR A 1 134 ? -21.583 6.601 50.945 1.00 93.56 134 TYR A C 1
ATOM 1025 O O . TYR A 1 134 ? -21.705 7.493 50.110 1.00 93.56 134 TYR A O 1
ATOM 1033 N N . TYR A 1 135 ? -21.175 6.844 52.190 1.00 95.06 135 TYR A N 1
ATOM 1034 C CA . TYR A 1 135 ? -20.736 8.167 52.633 1.00 95.06 135 TYR A CA 1
ATOM 1035 C C . TYR A 1 135 ? -19.214 8.271 52.564 1.00 95.06 135 TYR A C 1
ATOM 1037 O O . TYR A 1 135 ? -18.506 7.371 53.025 1.00 95.06 135 TYR A O 1
ATOM 1045 N N . ASP A 1 136 ? -18.708 9.363 51.995 1.00 93.44 136 ASP A N 1
ATOM 1046 C CA . ASP A 1 136 ? -17.276 9.654 51.998 1.00 93.44 136 ASP A CA 1
ATOM 1047 C C . ASP A 1 136 ? -16.802 10.259 53.336 1.00 93.44 136 ASP A C 1
ATOM 1049 O O . ASP A 1 136 ? -17.581 10.540 54.248 1.0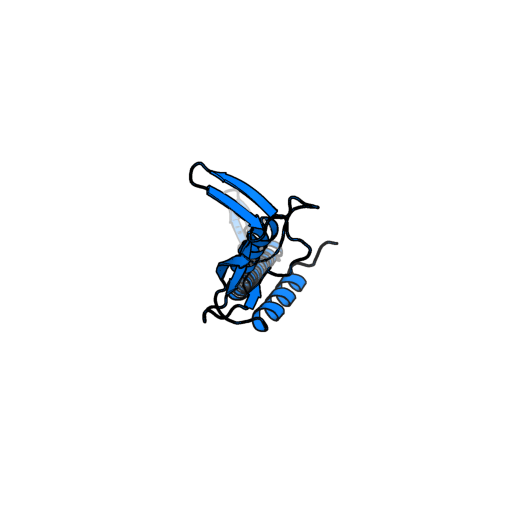0 93.44 136 ASP A O 1
ATOM 1053 N N . MET A 1 137 ? -15.490 10.475 53.466 1.00 93.69 137 MET A N 1
ATOM 1054 C CA . MET A 1 137 ? -14.876 11.033 54.682 1.00 93.69 137 MET A CA 1
ATOM 1055 C C . MET A 1 137 ? -15.297 12.485 54.981 1.00 93.69 137 MET A C 1
ATOM 1057 O O . MET A 1 137 ? -15.056 12.963 56.089 1.00 93.69 137 MET A O 1
ATOM 1061 N N . SER A 1 138 ? -15.909 13.190 54.020 1.00 94.56 138 SER A N 1
ATOM 1062 C CA . SER A 1 138 ? -16.520 14.512 54.220 1.00 94.56 138 SER A CA 1
ATOM 1063 C C . SER A 1 138 ? -18.001 14.446 54.613 1.00 94.56 138 SER A C 1
ATOM 1065 O O . SER A 1 138 ? -18.594 15.478 54.919 1.00 94.56 138 SER A O 1
ATOM 1067 N N . GLY A 1 139 ? -18.582 13.243 54.667 1.00 93.31 139 GLY A N 1
ATOM 1068 C CA . GLY A 1 139 ? -19.989 13.014 54.987 1.00 93.31 139 GLY A CA 1
ATOM 1069 C C . GLY A 1 139 ? -20.933 13.188 53.797 1.00 93.31 139 GLY A C 1
ATOM 1070 O O . GLY A 1 139 ? -22.143 13.241 54.001 1.00 93.31 139 GLY A O 1
ATOM 1071 N N . GLN A 1 140 ? -20.410 13.282 52.573 1.00 93.62 140 GLN A N 1
ATOM 1072 C CA . GLN A 1 140 ? -21.210 13.432 51.359 1.00 93.62 140 GLN A CA 1
ATOM 1073 C C . GLN A 1 140 ? -21.644 12.054 50.840 1.00 93.62 140 GLN A C 1
ATOM 1075 O O . GLN A 1 140 ? -20.848 11.111 50.842 1.00 93.62 140 GLN A O 1
ATOM 1080 N N . GLU A 1 141 ? -22.914 11.923 50.442 1.00 94.69 141 GLU A N 1
ATOM 1081 C CA . GLU A 1 141 ? -23.462 10.675 49.902 1.00 94.69 141 GLU A CA 1
ATOM 1082 C C . GLU A 1 141 ? -23.043 10.496 48.441 1.00 94.69 141 GLU A C 1
ATOM 1084 O O . GLU A 1 141 ? -23.227 11.385 47.610 1.00 94.69 141 GLU A O 1
ATOM 1089 N N . ARG A 1 142 ? -22.455 9.340 48.137 1.00 93.00 142 ARG A N 1
ATOM 1090 C CA . ARG A 1 142 ? -21.888 9.005 46.832 1.00 93.00 142 ARG A CA 1
ATOM 1091 C C . ARG A 1 142 ? -22.525 7.734 46.287 1.00 93.00 142 ARG A C 1
ATOM 1093 O O . ARG A 1 142 ? -22.803 6.782 47.022 1.00 93.00 142 ARG A O 1
ATOM 1100 N N . CYS A 1 143 ? -22.682 7.678 44.970 1.00 91.25 143 CYS A N 1
ATOM 1101 C CA . CYS A 1 143 ? -23.100 6.479 44.262 1.00 91.25 143 CYS A CA 1
ATOM 1102 C C . CYS A 1 143 ? -22.044 5.376 44.399 1.00 91.25 143 CYS A C 1
ATOM 1104 O O . CYS A 1 143 ? -20.904 5.548 43.976 1.0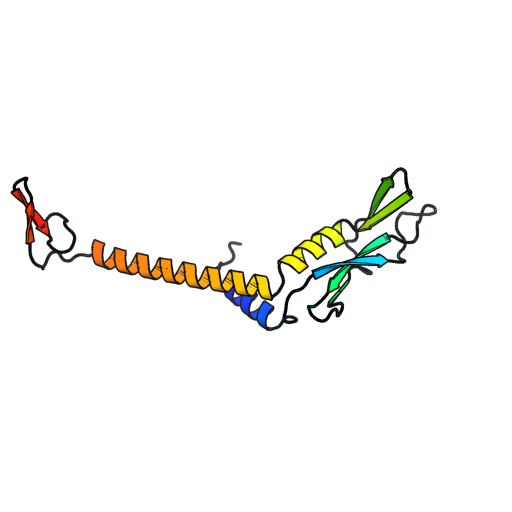0 91.25 143 CYS A O 1
ATOM 1106 N N . GLY A 1 144 ? -22.420 4.199 44.899 1.00 86.56 144 GLY A N 1
ATOM 1107 C CA . GLY A 1 144 ? -21.510 3.058 45.046 1.00 86.56 144 GLY A CA 1
ATOM 1108 C C . GLY A 1 144 ? -21.025 2.452 43.728 1.00 86.56 144 GLY A C 1
ATOM 1109 O O . GLY A 1 144 ? -20.088 1.660 43.741 1.00 86.56 144 GLY A O 1
ATOM 1110 N N . ARG A 1 145 ? -21.635 2.820 42.592 1.00 87.00 145 ARG A N 1
ATOM 1111 C CA . ARG A 1 145 ? -21.253 2.329 41.259 1.00 87.00 145 ARG A CA 1
ATOM 1112 C C . ARG A 1 145 ? -20.282 3.257 40.525 1.00 87.00 145 ARG A C 1
ATOM 1114 O O . ARG A 1 145 ? -19.318 2.766 39.951 1.00 87.00 145 ARG A O 1
ATOM 1121 N N . CYS A 1 146 ? -20.524 4.569 40.525 1.00 87.31 146 CYS A N 1
ATOM 1122 C CA . CYS A 1 146 ? -19.701 5.533 39.777 1.00 87.31 146 CYS A CA 1
ATOM 1123 C C . CYS A 1 146 ? -18.989 6.578 40.652 1.00 87.31 146 CYS A C 1
ATOM 1125 O O . CYS A 1 146 ? -18.164 7.327 40.139 1.00 87.31 146 CYS A O 1
ATOM 1127 N N . GLY A 1 147 ? -19.281 6.644 41.955 1.00 86.50 147 GLY A N 1
ATOM 1128 C CA . GLY A 1 147 ? -18.682 7.610 42.883 1.00 86.50 147 GLY A CA 1
ATOM 1129 C C . GLY A 1 147 ? -19.168 9.052 42.712 1.00 86.50 147 GLY A C 1
ATOM 1130 O O . GLY A 1 147 ? -18.674 9.937 43.407 1.00 86.50 147 GLY A O 1
ATOM 1131 N N . ALA A 1 148 ? -20.117 9.302 41.806 1.00 87.44 148 ALA A N 1
ATOM 1132 C CA . ALA A 1 148 ? -20.740 10.609 41.649 1.00 87.44 148 ALA A CA 1
ATOM 1133 C C . ALA A 1 148 ? -21.655 10.943 42.834 1.00 87.44 148 ALA A C 1
ATOM 1135 O O . ALA A 1 148 ? -22.066 10.061 43.593 1.00 87.44 148 ALA A O 1
ATOM 1136 N N . ASP A 1 149 ? -21.969 12.224 42.959 1.00 88.12 149 ASP A N 1
ATOM 1137 C CA . ASP A 1 149 ? -22.913 12.731 43.950 1.00 88.12 149 ASP A CA 1
ATOM 1138 C C . ASP A 1 149 ? -24.344 12.291 43.653 1.00 88.12 149 ASP A C 1
ATOM 1140 O O . ASP A 1 149 ? -24.746 12.267 42.490 1.00 88.12 149 ASP A O 1
ATOM 1144 N N . ILE A 1 150 ? -25.070 11.923 44.714 1.00 83.12 150 ILE A N 1
ATOM 1145 C CA . ILE A 1 150 ? -26.498 11.562 44.686 1.00 83.12 150 ILE A CA 1
ATOM 1146 C C . ILE A 1 150 ? -27.364 12.807 44.886 1.00 83.12 150 ILE A C 1
ATOM 1148 O O . ILE A 1 150 ? -27.024 13.625 45.774 1.00 83.12 150 ILE A O 1
#